Protein AF-A0A484MYT4-F1 (afdb_monomer)

Foldseek 3Di:
DVCQLVVLVVVLVCQVPDPVDDDLQVSLVSLVVSLVSSCVSVVVPCVVSVVSVVVSVVCCVPPPVVLVSLLRNCLQLLQLVDPPNDPDVVSVVSNLVVCCVVPVDPVVVVVVVVVSVCCSVCHDPSVDPVNVVCSVPDGPPD

Radius of gyration: 16.85 Å; Cα contacts (8 Å, |Δi|>4): 117; chains: 1; bounding box: 42×32×46 Å

Structure (mmCIF, N/CA/C/O backbone):
data_AF-A0A484MYT4-F1
#
_entry.id   AF-A0A484MYT4-F1
#
loop_
_atom_site.group_PDB
_atom_site.id
_atom_site.type_symbol
_atom_site.label_atom_id
_atom_site.label_alt_id
_atom_site.label_comp_id
_atom_site.label_asym_id
_atom_site.label_entity_id
_atom_site.label_seq_id
_atom_site.pdbx_PDB_ins_code
_atom_site.Cartn_x
_atom_site.Cartn_y
_atom_site.Cartn_z
_atom_site.occupancy
_atom_site.B_iso_or_equiv
_atom_site.auth_seq_id
_atom_site.auth_comp_id
_atom_site.auth_asym_id
_atom_site.auth_atom_id
_atom_site.pdbx_PDB_model_num
ATOM 1 N N . TYR A 1 1 ? 13.961 -2.540 -25.123 1.00 59.34 1 TYR A N 1
ATOM 2 C CA . TYR A 1 1 ? 13.877 -1.354 -24.245 1.00 59.34 1 TYR A CA 1
ATOM 3 C C . TYR A 1 1 ? 12.480 -0.733 -24.173 1.00 59.34 1 TYR A C 1
ATOM 5 O O . TYR A 1 1 ? 11.803 -1.009 -23.197 1.00 59.34 1 TYR A O 1
ATOM 13 N N . SER A 1 2 ? 11.985 0.033 -25.162 1.00 69.62 2 SER A N 1
ATOM 14 C CA . SER A 1 2 ? 10.726 0.810 -25.001 1.00 69.62 2 SER A CA 1
ATOM 15 C C . SER A 1 2 ? 9.462 -0.030 -24.722 1.00 69.62 2 SER A C 1
ATOM 17 O O . SER A 1 2 ? 8.695 0.282 -23.815 1.00 69.62 2 SER A O 1
ATOM 19 N N . VAL A 1 3 ? 9.250 -1.148 -25.428 1.00 77.12 3 VAL A N 1
ATOM 20 C CA . VAL A 1 3 ? 8.051 -1.995 -25.219 1.00 77.12 3 VAL A CA 1
ATOM 21 C C . VAL A 1 3 ? 8.066 -2.700 -23.853 1.00 77.12 3 VAL A C 1
ATOM 23 O O . VAL A 1 3 ? 7.026 -2.860 -23.217 1.00 77.12 3 VAL A O 1
ATOM 26 N N . GLN A 1 4 ? 9.255 -3.087 -23.384 1.00 79.50 4 GLN A N 1
ATOM 27 C CA . GLN A 1 4 ? 9.481 -3.786 -22.112 1.00 79.50 4 GLN A CA 1
ATOM 28 C C . GLN A 1 4 ? 9.174 -2.911 -20.887 1.00 79.50 4 GLN A C 1
ATOM 30 O O . GLN A 1 4 ? 8.779 -3.431 -19.846 1.00 79.50 4 GLN A O 1
ATOM 35 N N . THR A 1 5 ? 9.331 -1.592 -21.015 1.00 81.19 5 THR A N 1
ATOM 36 C CA . THR A 1 5 ? 9.124 -0.630 -19.925 1.00 81.19 5 THR A CA 1
ATOM 37 C C . THR A 1 5 ? 7.732 0.002 -19.959 1.00 81.19 5 THR A C 1
ATOM 39 O O . THR A 1 5 ? 7.134 0.256 -18.918 1.00 81.19 5 THR A O 1
ATOM 42 N N . THR A 1 6 ? 7.179 0.231 -21.153 1.00 87.50 6 THR A N 1
ATOM 43 C CA . THR A 1 6 ? 5.889 0.921 -21.326 1.00 87.50 6 THR A CA 1
ATOM 44 C C . THR A 1 6 ? 4.683 0.005 -21.149 1.00 87.50 6 THR A C 1
ATOM 46 O O . THR A 1 6 ? 3.671 0.434 -20.596 1.00 87.50 6 THR A O 1
ATOM 49 N N . LYS A 1 7 ? 4.764 -1.267 -21.563 1.00 90.25 7 LYS A N 1
ATOM 50 C CA . LYS A 1 7 ? 3.633 -2.207 -21.483 1.00 90.25 7 LYS A CA 1
ATOM 51 C C . LYS A 1 7 ? 3.090 -2.383 -20.053 1.00 90.25 7 LYS A C 1
ATOM 53 O O . LYS A 1 7 ? 1.867 -2.332 -19.908 1.00 90.25 7 LYS A O 1
ATOM 58 N N . PRO A 1 8 ? 3.917 -2.544 -18.999 1.00 91.88 8 PRO A N 1
ATOM 59 C CA . PRO A 1 8 ? 3.416 -2.614 -17.624 1.00 91.88 8 PRO A CA 1
ATOM 60 C C . PRO A 1 8 ? 2.697 -1.327 -17.193 1.00 91.88 8 PRO A C 1
ATOM 62 O O . PRO A 1 8 ? 1.626 -1.397 -16.597 1.00 91.88 8 PRO A O 1
ATOM 65 N N . LEU A 1 9 ? 3.207 -0.152 -17.580 1.00 89.69 9 LEU A N 1
ATOM 66 C CA . LEU A 1 9 ? 2.580 1.141 -17.274 1.00 89.69 9 LEU A CA 1
ATOM 67 C C . LEU A 1 9 ? 1.226 1.317 -17.975 1.00 89.69 9 LEU A C 1
ATOM 69 O O . LEU A 1 9 ? 0.273 1.784 -17.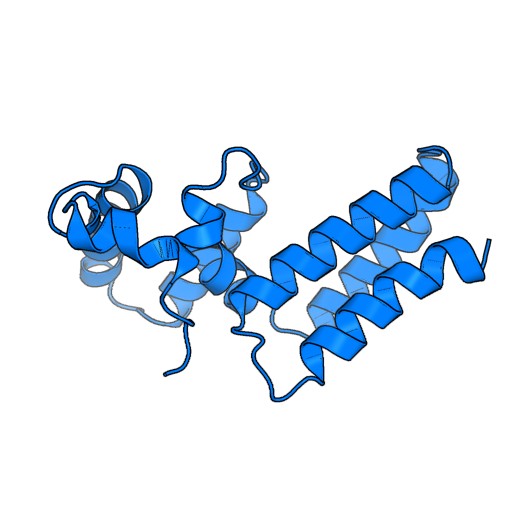356 1.00 89.69 9 LEU A O 1
ATOM 73 N N . PHE A 1 10 ? 1.095 0.872 -19.228 1.00 88.75 10 PHE A N 1
ATOM 74 C CA . PHE A 1 10 ? -0.195 0.870 -19.926 1.00 88.75 10 PHE A CA 1
ATOM 75 C C . PHE A 1 10 ? -1.247 0.003 -19.224 1.00 88.75 10 PHE A C 1
ATOM 77 O O . PHE A 1 10 ? -2.425 0.356 -19.235 1.00 88.75 10 PHE A O 1
ATOM 84 N N . LYS A 1 11 ? -0.850 -1.110 -18.587 1.00 87.75 11 LYS A N 1
ATOM 85 C CA . LYS A 1 11 ? -1.782 -1.911 -17.774 1.00 87.75 11 LYS A CA 1
ATOM 86 C C . LYS A 1 11 ? -2.279 -1.113 -16.566 1.00 87.75 11 LYS A C 1
ATOM 88 O O . LYS A 1 11 ? -3.465 -1.178 -16.267 1.00 87.75 11 LYS A O 1
ATOM 93 N N . VAL A 1 12 ? -1.403 -0.352 -15.903 1.00 87.19 12 VAL A N 1
ATOM 94 C CA . VAL A 1 12 ? -1.785 0.513 -14.770 1.00 87.19 12 VAL A CA 1
ATOM 95 C C . VAL A 1 12 ? -2.769 1.591 -15.219 1.00 87.19 12 VAL A C 1
ATOM 97 O O . VAL A 1 12 ? -3.794 1.769 -14.571 1.00 87.19 12 VAL A O 1
ATOM 100 N N . LEU A 1 13 ? -2.503 2.253 -16.349 1.00 85.69 13 LEU A N 1
ATOM 101 C CA . LEU A 1 13 ? -3.400 3.269 -16.911 1.00 85.69 13 LEU A CA 1
ATOM 102 C C . LEU A 1 13 ? -4.765 2.682 -17.269 1.00 85.69 13 LEU A C 1
ATOM 104 O O . LEU A 1 13 ? -5.785 3.188 -16.824 1.00 85.69 13 LEU A O 1
ATOM 108 N N . ARG A 1 14 ? -4.793 1.543 -17.971 1.00 84.94 14 ARG A N 1
ATOM 109 C CA . ARG A 1 14 ? -6.052 0.859 -18.295 1.00 84.94 14 ARG A CA 1
ATOM 110 C C . ARG A 1 14 ? -6.836 0.468 -17.042 1.00 84.94 14 ARG A C 1
ATOM 112 O O . ARG A 1 14 ? -8.059 0.510 -17.060 1.00 84.94 14 ARG A O 1
ATOM 119 N N . MET A 1 15 ? -6.148 0.071 -15.972 1.00 80.62 15 MET A N 1
ATOM 120 C CA . MET A 1 15 ? -6.797 -0.213 -14.694 1.00 80.62 15 MET A CA 1
ATOM 121 C C . MET A 1 15 ? -7.352 1.050 -14.043 1.00 80.62 15 MET A C 1
ATOM 123 O O . MET A 1 15 ? -8.435 0.967 -13.488 1.00 80.62 15 MET A O 1
ATOM 127 N N . ALA A 1 16 ? -6.648 2.183 -14.114 1.00 77.44 16 ALA A N 1
ATOM 128 C CA . ALA A 1 16 ? -7.126 3.466 -13.599 1.00 77.44 16 ALA A CA 1
ATOM 129 C C . ALA A 1 16 ? -8.356 3.986 -14.366 1.00 77.44 16 ALA A C 1
ATOM 131 O O . ALA A 1 16 ? -9.288 4.479 -13.738 1.00 77.44 16 ALA A O 1
ATOM 132 N N . ASP A 1 17 ? -8.367 3.825 -15.692 1.00 75.56 17 ASP A N 1
ATOM 133 C CA . ASP A 1 17 ? -9.436 4.304 -16.582 1.00 75.56 17 ASP A CA 1
ATOM 134 C C . ASP A 1 17 ? -10.658 3.368 -16.629 1.00 75.56 17 ASP A C 1
ATOM 136 O O . ASP A 1 17 ? -11.731 3.747 -17.092 1.00 75.56 17 ASP A O 1
ATOM 140 N N . SER A 1 18 ? -10.515 2.118 -16.184 1.00 68.88 18 SER A N 1
ATOM 141 C CA . SER A 1 18 ? -11.598 1.134 -16.211 1.00 68.88 18 SER A CA 1
ATOM 142 C C . SER A 1 18 ? -12.663 1.458 -15.160 1.00 68.88 18 SER A C 1
ATOM 144 O O . SER A 1 18 ? -12.463 1.203 -13.976 1.00 68.88 18 SER A O 1
ATOM 146 N N . GLU A 1 19 ? -13.849 1.900 -15.588 1.00 59.25 19 GLU A N 1
ATOM 147 C CA . GLU A 1 19 ? -15.021 2.146 -14.721 1.00 59.25 19 GLU A CA 1
ATOM 148 C C . GLU A 1 19 ? -15.503 0.889 -13.961 1.00 59.25 19 GLU A C 1
ATOM 150 O O . GLU A 1 19 ? -16.219 0.973 -12.965 1.00 59.25 19 GLU A O 1
ATOM 155 N N . MET A 1 20 ? -15.070 -0.302 -14.394 1.00 55.75 20 MET A N 1
ATOM 156 C CA . MET A 1 20 ? -15.485 -1.613 -13.877 1.00 55.75 20 MET A CA 1
ATOM 157 C C . MET A 1 20 ? -14.794 -2.040 -12.566 1.00 55.75 20 MET A C 1
ATOM 159 O O . MET A 1 20 ? -14.943 -3.195 -12.172 1.00 55.75 20 MET A O 1
ATOM 163 N N . VAL A 1 21 ? -14.105 -1.109 -11.884 1.00 63.50 21 VAL A N 1
ATOM 164 C CA . VAL A 1 21 ? -13.529 -1.138 -10.515 1.00 63.50 21 VAL A CA 1
ATOM 165 C C . VAL A 1 21 ? -12.002 -0.978 -10.505 1.00 63.50 21 VAL A C 1
ATOM 167 O O . VAL A 1 21 ? -11.265 -1.948 -10.698 1.00 63.50 21 VAL A O 1
ATOM 170 N N . PRO A 1 22 ? -11.530 0.190 -10.041 1.00 61.19 22 PRO A N 1
ATOM 171 C CA . PRO A 1 22 ? -10.292 0.287 -9.300 1.00 61.19 22 PRO A CA 1
ATOM 172 C C . PRO A 1 22 ? -10.557 1.112 -8.035 1.00 61.19 22 PRO A C 1
ATOM 174 O O . PRO A 1 22 ? -10.488 2.339 -8.023 1.00 61.19 22 PRO A O 1
ATOM 177 N N . GLY A 1 23 ? -10.855 0.439 -6.921 1.00 70.31 23 GLY A N 1
ATOM 178 C CA . GLY A 1 23 ? -10.730 1.106 -5.624 1.00 70.31 23 GLY A CA 1
ATOM 179 C C . GLY A 1 23 ? -9.290 1.607 -5.460 1.00 70.31 23 GLY A C 1
ATOM 180 O O . GLY A 1 23 ? -8.363 0.915 -5.884 1.00 70.31 23 GLY A O 1
ATOM 181 N N . MET A 1 24 ? -9.089 2.772 -4.836 1.00 76.94 24 MET A N 1
ATOM 182 C CA . MET A 1 24 ? -7.778 3.437 -4.691 1.00 76.94 24 MET A CA 1
ATOM 183 C C . MET A 1 24 ? -6.628 2.498 -4.261 1.00 76.94 24 MET A C 1
ATOM 185 O O . MET A 1 24 ? -5.488 2.689 -4.676 1.00 76.94 24 MET A O 1
ATOM 189 N N . GLY A 1 25 ? -6.915 1.440 -3.492 1.00 77.88 25 GLY A N 1
ATOM 190 C CA . GLY A 1 25 ? -5.915 0.457 -3.065 1.00 77.88 25 GLY A CA 1
ATOM 191 C C . GLY A 1 25 ? -5.413 -0.504 -4.148 1.00 77.88 25 GLY A C 1
ATOM 192 O O . GLY A 1 25 ? -4.290 -0.990 -4.058 1.00 77.88 25 GLY A O 1
ATOM 193 N N . PHE A 1 26 ? -6.195 -0.776 -5.195 1.00 85.06 26 PHE A N 1
ATOM 194 C CA . PHE A 1 26 ? -5.743 -1.604 -6.321 1.00 85.06 26 PHE A CA 1
ATOM 195 C C . PHE A 1 26 ? -4.719 -0.875 -7.188 1.00 85.06 26 PHE A C 1
ATOM 197 O O . PHE A 1 26 ? -3.790 -1.507 -7.686 1.00 85.06 26 PHE A O 1
ATOM 204 N N . LEU A 1 27 ? -4.852 0.446 -7.333 1.00 85.88 27 LEU A N 1
ATOM 205 C CA . LEU A 1 27 ? -3.960 1.232 -8.179 1.00 85.88 27 LEU A CA 1
ATOM 206 C C . LEU A 1 27 ? -2.513 1.198 -7.670 1.00 85.88 27 LEU A C 1
ATOM 208 O O . LEU A 1 27 ? -1.591 1.030 -8.466 1.00 85.88 27 LEU A O 1
ATOM 212 N N . TYR A 1 28 ? -2.315 1.271 -6.348 1.00 87.00 28 TYR A N 1
ATOM 213 C CA . TYR A 1 28 ? -0.991 1.106 -5.745 1.00 87.00 28 TYR A CA 1
ATOM 214 C C . TYR A 1 28 ? -0.405 -0.281 -6.039 1.00 87.00 28 TYR A C 1
ATOM 216 O O . TYR A 1 28 ? 0.711 -0.372 -6.539 1.00 87.00 28 TYR A O 1
ATOM 224 N N . ALA A 1 29 ? -1.177 -1.354 -5.818 1.00 87.06 29 ALA A N 1
ATOM 225 C CA . ALA A 1 29 ? -0.728 -2.720 -6.097 1.00 87.06 29 ALA A CA 1
ATOM 226 C C . ALA A 1 29 ? -0.359 -2.926 -7.577 1.00 87.06 29 ALA A C 1
ATOM 228 O O . ALA A 1 29 ? 0.607 -3.615 -7.896 1.00 87.06 29 ALA A O 1
ATOM 229 N N . CYS A 1 30 ? -1.122 -2.330 -8.496 1.00 88.50 30 CYS A N 1
ATOM 230 C CA . CYS A 1 30 ? -0.823 -2.361 -9.925 1.00 88.50 30 CYS A CA 1
ATOM 231 C C . CYS A 1 30 ? 0.471 -1.610 -10.255 1.00 88.50 30 CYS A C 1
ATOM 233 O O . CYS A 1 30 ? 1.267 -2.111 -11.046 1.00 88.50 30 CYS A O 1
ATOM 235 N N . MET A 1 31 ? 0.688 -0.437 -9.655 1.00 89.44 31 MET A N 1
ATOM 236 C CA . MET A 1 31 ? 1.910 0.341 -9.854 1.00 89.44 31 MET A CA 1
ATOM 237 C C . MET A 1 31 ? 3.145 -0.392 -9.315 1.00 89.44 31 MET A C 1
ATOM 239 O O . MET A 1 31 ? 4.169 -0.436 -9.993 1.00 89.44 31 MET A O 1
ATOM 243 N N . ASP A 1 32 ? 3.044 -0.999 -8.133 1.00 87.94 32 ASP A N 1
ATOM 244 C CA . ASP A 1 32 ? 4.128 -1.775 -7.523 1.00 87.94 32 ASP A CA 1
ATOM 245 C C . ASP A 1 32 ? 4.520 -2.972 -8.407 1.00 87.94 32 ASP A C 1
ATOM 247 O O . ASP A 1 32 ? 5.668 -3.094 -8.832 1.00 87.94 32 ASP A O 1
ATOM 251 N N . ARG A 1 33 ? 3.529 -3.755 -8.853 1.00 89.69 33 ARG A N 1
ATOM 252 C CA . ARG A 1 33 ? 3.738 -4.859 -9.807 1.00 89.69 33 ARG A CA 1
ATOM 253 C C . ARG A 1 33 ? 4.309 -4.399 -11.145 1.00 89.69 33 ARG A C 1
ATOM 255 O O . ARG A 1 33 ? 5.094 -5.117 -11.754 1.00 89.69 33 ARG A O 1
ATOM 262 N N . ALA A 1 34 ? 3.919 -3.219 -11.630 1.00 91.38 34 ALA A N 1
ATOM 263 C CA . ALA A 1 34 ? 4.472 -2.681 -12.867 1.00 91.38 34 ALA A CA 1
ATOM 264 C C . ALA A 1 34 ? 5.963 -2.359 -12.715 1.00 91.38 34 ALA A C 1
ATOM 266 O O . ALA A 1 34 ? 6.739 -2.661 -13.616 1.00 91.38 34 ALA A O 1
ATOM 267 N N . LYS A 1 35 ? 6.380 -1.798 -11.575 1.00 90.31 35 LYS A N 1
ATOM 268 C CA . LYS A 1 35 ? 7.797 -1.553 -11.272 1.00 90.31 35 LYS A CA 1
ATOM 269 C C . LYS A 1 35 ? 8.594 -2.858 -11.194 1.00 90.31 35 LYS A C 1
ATOM 271 O O . LYS A 1 35 ? 9.680 -2.930 -11.767 1.00 90.31 35 LYS A O 1
ATOM 276 N N . GLU A 1 36 ? 8.038 -3.891 -10.562 1.00 89.56 36 GLU A N 1
ATOM 277 C CA . GLU A 1 36 ? 8.632 -5.235 -10.531 1.00 89.56 36 GLU A CA 1
ATOM 278 C C . GLU A 1 36 ? 8.772 -5.833 -11.941 1.00 89.56 36 GLU A C 1
ATOM 280 O O . GLU A 1 36 ? 9.878 -6.204 -12.329 1.00 89.56 36 GLU A O 1
ATOM 285 N N . GLU A 1 37 ? 7.704 -5.836 -12.751 1.00 92.12 37 GLU A N 1
ATOM 286 C CA . GLU A 1 37 ? 7.717 -6.362 -14.130 1.00 92.12 37 GLU A CA 1
ATOM 287 C C . GLU A 1 37 ? 8.745 -5.617 -15.002 1.00 92.12 37 GLU A C 1
ATOM 289 O O . GLU A 1 37 ? 9.454 -6.229 -15.799 1.00 92.12 37 GLU A O 1
ATOM 294 N N . ILE A 1 38 ? 8.882 -4.296 -14.835 1.00 90.81 38 ILE A N 1
ATOM 295 C CA . ILE A 1 38 ? 9.902 -3.502 -15.536 1.00 90.81 38 ILE A CA 1
ATOM 296 C C . ILE A 1 38 ? 11.313 -3.906 -15.095 1.00 90.81 38 ILE A C 1
ATOM 298 O O . ILE A 1 38 ? 12.181 -4.078 -15.949 1.00 90.81 38 ILE A O 1
ATOM 302 N N . SER A 1 39 ? 11.546 -4.064 -13.790 1.00 89.56 39 SER A N 1
ATOM 303 C CA . SER A 1 39 ? 12.837 -4.512 -13.255 1.00 89.56 39 SER A CA 1
ATOM 304 C C . SER A 1 39 ? 13.231 -5.875 -13.831 1.00 89.56 39 SER A C 1
ATOM 306 O O . SER A 1 39 ? 14.350 -6.054 -14.313 1.00 89.56 39 SER A O 1
ATOM 308 N N . GLU A 1 40 ? 12.292 -6.821 -13.870 1.00 90.12 40 GLU A N 1
ATOM 309 C CA . GLU A 1 40 ? 12.513 -8.151 -14.441 1.00 90.12 40 GLU A CA 1
ATOM 310 C C . GLU A 1 40 ? 12.772 -8.106 -15.949 1.00 90.12 40 GLU A C 1
ATOM 312 O O . GLU A 1 40 ? 13.723 -8.725 -16.426 1.00 90.12 40 GLU A O 1
ATOM 317 N N . ASN A 1 41 ? 12.001 -7.314 -16.698 1.00 90.00 41 ASN A N 1
ATOM 318 C CA . ASN A 1 41 ? 12.181 -7.155 -18.142 1.00 90.00 41 ASN A CA 1
ATOM 319 C C . ASN A 1 41 ? 13.536 -6.537 -18.524 1.00 90.00 41 ASN A C 1
ATOM 321 O O . ASN A 1 41 ? 14.004 -6.735 -19.646 1.00 90.00 41 ASN A O 1
ATOM 325 N N . LEU A 1 42 ? 14.153 -5.778 -17.615 1.00 87.12 42 LEU A N 1
ATOM 326 C CA . LEU A 1 42 ? 15.489 -5.198 -17.772 1.00 87.12 42 LEU A CA 1
ATOM 327 C C . LEU A 1 42 ? 16.597 -6.110 -17.220 1.00 87.12 42 LEU A C 1
ATOM 329 O O . LEU A 1 42 ? 17.728 -5.668 -17.046 1.00 87.12 42 LEU A O 1
ATOM 333 N N . GLY A 1 43 ? 16.287 -7.375 -16.923 1.00 84.00 43 GLY A N 1
ATOM 334 C CA . GLY A 1 43 ? 17.258 -8.340 -16.407 1.00 84.00 43 GLY A CA 1
ATOM 335 C C . GLY A 1 43 ? 17.729 -8.032 -14.986 1.00 84.00 43 GLY A C 1
ATOM 336 O O . GLY A 1 43 ? 18.801 -8.485 -14.594 1.00 84.00 43 GLY A O 1
ATOM 337 N N . ARG A 1 44 ? 16.951 -7.252 -14.220 1.00 80.94 44 ARG A N 1
ATOM 338 C CA . ARG A 1 44 ? 17.313 -6.739 -12.888 1.00 80.94 44 ARG A CA 1
ATOM 339 C C . ARG A 1 44 ? 18.617 -5.932 -12.889 1.00 80.94 44 ARG A C 1
ATOM 341 O O . ARG A 1 44 ? 19.284 -5.835 -11.860 1.00 80.94 44 ARG A O 1
ATOM 348 N N . ASP A 1 45 ? 18.963 -5.328 -14.028 1.00 81.62 45 ASP A N 1
ATOM 349 C CA . ASP A 1 45 ? 20.063 -4.372 -14.107 1.00 81.62 45 ASP A CA 1
ATOM 350 C C . ASP A 1 45 ? 19.724 -3.119 -13.287 1.00 81.62 45 ASP A C 1
ATOM 352 O O . ASP A 1 45 ? 18.8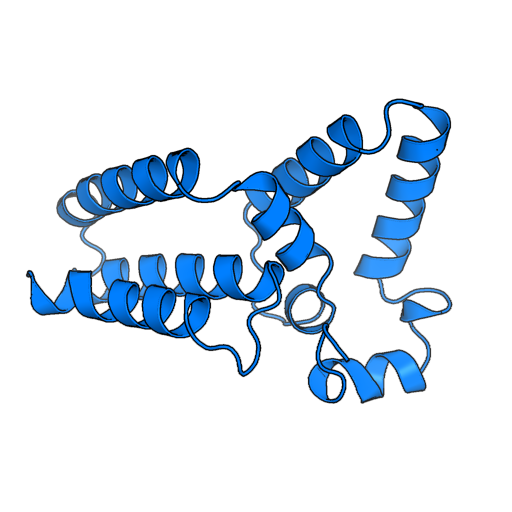86 -2.295 -13.671 1.00 81.62 45 ASP A O 1
ATOM 356 N N . PHE A 1 46 ? 20.395 -2.979 -12.143 1.00 75.25 46 PHE A N 1
ATOM 357 C CA . PHE A 1 46 ? 20.191 -1.868 -11.221 1.00 75.25 46 PHE A CA 1
ATOM 358 C C . PHE A 1 46 ? 20.479 -0.510 -11.868 1.00 75.25 46 PHE A C 1
ATOM 360 O O . PHE A 1 46 ? 19.836 0.466 -11.488 1.00 75.25 46 PHE A O 1
ATOM 367 N N . GLY A 1 47 ? 21.390 -0.427 -12.845 1.00 81.19 47 GLY A N 1
ATOM 368 C CA . GLY A 1 47 ? 21.716 0.829 -13.522 1.00 81.19 47 GLY A CA 1
ATOM 369 C C . GLY A 1 47 ? 20.547 1.348 -14.357 1.00 81.19 47 GLY A C 1
ATOM 370 O O . GLY A 1 47 ? 20.001 2.419 -14.082 1.00 81.19 47 GLY A O 1
ATOM 371 N N . SER A 1 48 ? 20.118 0.557 -15.343 1.00 76.75 48 SER A N 1
ATOM 372 C CA . SER A 1 48 ? 19.039 0.933 -16.265 1.00 76.75 48 SER A CA 1
ATOM 373 C C . SER A 1 48 ? 17.684 1.065 -15.567 1.00 76.75 48 SER A C 1
ATOM 375 O O . SER A 1 48 ? 16.905 1.970 -15.876 1.00 76.75 48 SER A O 1
ATOM 377 N N . TYR A 1 49 ? 17.388 0.186 -14.603 1.00 86.69 49 TYR A N 1
ATOM 378 C CA . TYR A 1 49 ? 16.120 0.228 -13.878 1.00 86.69 49 TYR A CA 1
ATOM 379 C C . TYR A 1 49 ? 16.009 1.445 -12.953 1.00 86.69 49 TYR A C 1
ATOM 381 O O . TYR A 1 49 ? 14.930 2.026 -12.858 1.00 86.69 49 TYR A O 1
ATOM 389 N N . ASN A 1 50 ? 17.092 1.869 -12.291 1.00 88.50 50 ASN A N 1
ATOM 390 C CA . ASN A 1 50 ? 17.028 2.950 -11.303 1.00 88.50 50 ASN A CA 1
ATOM 391 C C . ASN A 1 50 ? 16.581 4.284 -11.916 1.00 88.50 50 ASN A C 1
ATOM 393 O O . ASN A 1 50 ? 15.753 4.980 -11.330 1.00 88.50 50 ASN A O 1
ATOM 397 N N . GLU A 1 51 ? 17.061 4.624 -13.113 1.00 88.12 51 GLU A N 1
ATOM 398 C CA . GLU A 1 51 ? 16.636 5.854 -13.791 1.00 88.12 51 GLU A CA 1
ATOM 399 C C . GLU A 1 51 ? 15.154 5.806 -14.188 1.00 88.12 51 GLU A C 1
ATOM 401 O O . GLU A 1 51 ? 14.408 6.757 -13.949 1.00 88.12 51 GLU A O 1
ATOM 406 N N . ILE A 1 52 ? 14.680 4.665 -14.693 1.00 88.62 52 ILE A N 1
ATOM 407 C CA . ILE A 1 52 ? 13.261 4.470 -15.020 1.00 88.62 52 ILE A CA 1
ATOM 408 C C . ILE A 1 52 ? 12.399 4.526 -13.757 1.00 88.62 52 ILE A C 1
ATOM 410 O O . ILE A 1 52 ? 11.379 5.215 -13.733 1.00 88.62 52 ILE A O 1
ATOM 414 N N . ARG A 1 53 ? 12.827 3.855 -12.685 1.00 88.75 53 ARG A N 1
ATOM 415 C CA . ARG A 1 53 ? 12.156 3.878 -11.386 1.00 88.75 53 ARG A CA 1
ATOM 416 C C . ARG A 1 53 ? 12.027 5.306 -10.859 1.00 88.75 53 ARG A C 1
ATOM 418 O O . ARG A 1 53 ? 10.929 5.682 -10.466 1.00 88.75 53 ARG A O 1
ATOM 425 N N . LYS A 1 54 ? 13.091 6.117 -10.901 1.00 90.19 54 LYS A N 1
ATOM 426 C CA . LYS A 1 54 ? 13.050 7.528 -10.470 1.00 90.19 54 LYS A CA 1
ATOM 427 C C . LYS A 1 54 ? 12.035 8.346 -11.267 1.00 90.19 54 LYS A C 1
ATOM 429 O O . LYS A 1 54 ? 11.316 9.159 -10.688 1.00 90.19 54 LYS A O 1
ATOM 434 N N . ILE A 1 55 ? 11.959 8.138 -12.583 1.00 89.94 55 ILE A N 1
ATOM 435 C CA . ILE A 1 55 ? 10.976 8.819 -13.439 1.00 89.94 55 ILE A CA 1
ATOM 436 C C . ILE A 1 55 ? 9.552 8.414 -13.039 1.00 89.94 55 ILE A C 1
ATOM 438 O O . ILE A 1 55 ? 8.693 9.286 -12.892 1.00 89.94 55 ILE A O 1
ATOM 442 N N . ILE A 1 56 ? 9.308 7.115 -12.834 1.00 88.38 56 ILE A N 1
ATOM 443 C CA . ILE A 1 56 ? 8.004 6.595 -12.405 1.00 88.38 56 ILE A CA 1
ATOM 444 C C . ILE A 1 56 ? 7.636 7.148 -11.026 1.00 88.38 56 ILE A C 1
ATOM 446 O O . ILE A 1 56 ? 6.538 7.673 -10.873 1.00 88.38 56 ILE A O 1
ATOM 450 N N . ASP A 1 57 ? 8.542 7.080 -10.048 1.00 86.62 57 ASP A N 1
ATOM 451 C CA . ASP A 1 57 ? 8.324 7.564 -8.680 1.00 86.62 57 ASP A CA 1
ATOM 452 C C . ASP A 1 57 ? 7.973 9.058 -8.676 1.00 86.62 57 ASP A C 1
ATOM 454 O O . ASP A 1 57 ? 6.956 9.450 -8.105 1.00 86.62 57 ASP A O 1
ATOM 458 N N . LYS A 1 58 ? 8.731 9.883 -9.411 1.00 88.25 58 LYS A N 1
ATOM 459 C CA . LYS A 1 58 ? 8.467 11.324 -9.532 1.00 88.25 58 LYS A CA 1
ATOM 460 C C . LYS A 1 58 ? 7.101 11.621 -10.153 1.00 88.25 58 LYS A C 1
ATOM 462 O O . LYS A 1 58 ? 6.399 12.523 -9.704 1.00 88.25 58 LYS A O 1
ATOM 467 N N . ARG A 1 59 ? 6.716 10.900 -11.212 1.00 86.31 59 ARG A N 1
ATOM 468 C CA . ARG A 1 59 ? 5.411 11.089 -11.873 1.00 86.31 59 ARG A CA 1
ATOM 469 C C . ARG A 1 59 ? 4.263 10.618 -10.991 1.00 86.31 59 ARG A C 1
ATOM 471 O O . ARG A 1 59 ? 3.266 11.324 -10.876 1.00 86.31 59 ARG A O 1
ATOM 478 N N . TRP A 1 60 ? 4.438 9.470 -10.343 1.00 82.62 60 TRP A N 1
ATOM 479 C CA . TRP A 1 60 ? 3.486 8.912 -9.395 1.00 82.62 60 TRP A CA 1
ATOM 480 C C . TRP A 1 60 ? 3.212 9.888 -8.250 1.00 82.62 60 TRP A C 1
ATOM 482 O O . TRP A 1 60 ? 2.054 10.184 -7.996 1.00 82.62 60 TRP A O 1
ATOM 492 N N . GLU A 1 61 ? 4.246 10.464 -7.631 1.00 78.94 61 GLU A N 1
ATOM 493 C CA . GLU A 1 61 ? 4.091 11.428 -6.532 1.00 78.94 61 GLU A CA 1
ATOM 494 C C . GLU A 1 61 ? 3.394 12.733 -6.938 1.00 78.94 61 GLU A C 1
ATOM 496 O O . GLU A 1 61 ? 2.637 13.289 -6.143 1.00 78.94 61 GLU A O 1
ATOM 501 N N . LEU A 1 62 ? 3.637 13.220 -8.159 1.00 79.19 62 LEU A N 1
ATOM 502 C CA . LEU A 1 62 ? 3.077 14.486 -8.640 1.00 79.19 62 LEU A CA 1
ATOM 503 C C . LEU A 1 62 ? 1.638 14.364 -9.153 1.00 79.19 62 LEU A C 1
ATOM 505 O O . LEU A 1 62 ? 0.876 15.319 -9.032 1.00 79.19 62 LEU A O 1
ATOM 509 N N . GLN A 1 63 ? 1.278 13.238 -9.774 1.00 71.25 63 GLN A N 1
ATOM 510 C CA . GLN A 1 63 ? -0.001 13.097 -10.485 1.00 71.25 63 GLN A CA 1
ATOM 511 C C . GLN A 1 63 ? -1.052 12.310 -9.699 1.00 71.25 63 GLN A C 1
ATOM 513 O O . GLN A 1 63 ? -2.243 12.481 -9.945 1.00 71.25 63 GLN A O 1
ATOM 518 N N . LEU A 1 64 ? -0.644 11.455 -8.757 1.00 66.75 64 LEU A N 1
ATOM 519 C CA . LEU A 1 64 ? -1.546 10.612 -7.978 1.00 66.75 64 LEU A CA 1
ATOM 520 C C . LEU A 1 64 ? -1.148 10.704 -6.503 1.00 66.75 64 LEU A C 1
ATOM 522 O O . LEU A 1 64 ? -0.015 10.424 -6.134 1.00 66.75 64 LEU A O 1
ATOM 526 N N . HIS A 1 65 ? -2.066 11.110 -5.623 1.00 64.50 65 HIS A N 1
ATOM 527 C CA . HIS A 1 65 ? -1.766 11.253 -4.193 1.00 64.50 65 HIS A CA 1
ATOM 528 C C . HIS A 1 65 ? -1.291 9.926 -3.573 1.00 64.50 65 HIS A C 1
ATOM 530 O O . HIS A 1 65 ? -2.106 9.089 -3.180 1.00 64.50 65 HIS A O 1
ATOM 536 N N . ARG A 1 66 ? 0.031 9.736 -3.470 1.00 71.94 66 ARG A N 1
ATOM 537 C CA . ARG A 1 66 ? 0.675 8.478 -3.060 1.00 71.94 66 ARG A CA 1
ATOM 538 C C . ARG A 1 66 ? 0.145 7.958 -1.731 1.00 71.94 66 ARG A C 1
ATOM 540 O O . ARG A 1 66 ? -0.219 6.793 -1.652 1.00 71.94 66 ARG A O 1
ATOM 547 N N . ASP A 1 67 ? 0.042 8.818 -0.721 1.00 85.31 67 ASP A N 1
ATOM 548 C CA . ASP A 1 67 ? -0.364 8.394 0.622 1.00 85.31 67 ASP A CA 1
ATOM 549 C C . ASP A 1 67 ? -1.795 7.834 0.652 1.00 85.31 67 ASP A C 1
ATOM 551 O O . ASP A 1 67 ? -2.027 6.836 1.325 1.00 85.31 67 ASP A O 1
ATOM 555 N N . LEU A 1 68 ? -2.737 8.406 -0.111 1.00 85.94 68 LEU A N 1
ATOM 556 C CA . LEU A 1 68 ? -4.135 7.950 -0.112 1.00 85.94 68 LEU A CA 1
ATOM 557 C C . LEU A 1 68 ? -4.285 6.591 -0.799 1.00 85.94 68 LEU A C 1
ATOM 559 O O . LEU A 1 68 ? -4.959 5.705 -0.279 1.00 85.94 68 LEU A O 1
ATOM 563 N N . HIS A 1 69 ? -3.608 6.401 -1.932 1.00 86.19 69 HIS A N 1
ATOM 564 C CA . HIS A 1 69 ? -3.573 5.111 -2.624 1.00 86.19 69 HIS A CA 1
ATOM 565 C C . HIS A 1 69 ? -2.862 4.043 -1.785 1.00 86.19 69 HIS A C 1
ATOM 567 O O . HIS A 1 69 ? -3.325 2.907 -1.705 1.00 86.19 69 HIS A O 1
ATOM 573 N N . VAL A 1 70 ? -1.774 4.418 -1.108 1.00 89.19 70 VAL A N 1
ATOM 574 C CA . VAL A 1 70 ? -1.047 3.558 -0.167 1.00 89.19 70 VAL A CA 1
ATOM 575 C C . VAL A 1 70 ? -1.925 3.168 1.026 1.00 89.19 70 VAL A C 1
ATOM 577 O O . VAL A 1 70 ? -2.007 1.992 1.375 1.00 89.19 70 VAL A O 1
ATOM 580 N N . ALA A 1 71 ? -2.614 4.131 1.638 1.00 91.19 71 ALA A N 1
ATOM 581 C CA . ALA A 1 71 ? -3.525 3.891 2.749 1.00 91.19 71 ALA A CA 1
ATOM 582 C C . ALA A 1 71 ? -4.668 2.960 2.328 1.00 91.19 71 ALA A C 1
ATOM 584 O O . ALA A 1 71 ? -4.969 1.991 3.020 1.00 91.19 71 ALA A O 1
ATOM 585 N N . ALA A 1 72 ? -5.259 3.205 1.157 1.00 90.12 72 ALA A N 1
ATOM 586 C CA . ALA A 1 72 ? -6.305 2.358 0.601 1.00 90.12 72 ALA A CA 1
ATOM 587 C C . ALA A 1 72 ? -5.803 0.945 0.263 1.00 90.12 72 ALA A C 1
ATOM 589 O O . ALA A 1 72 ? -6.567 -0.011 0.368 1.00 90.12 72 ALA A O 1
ATOM 590 N N . TYR A 1 73 ? -4.536 0.792 -0.135 1.00 90.88 73 TYR A N 1
ATOM 591 C CA . TYR A 1 73 ? -3.913 -0.516 -0.342 1.00 90.88 73 TYR A CA 1
ATOM 592 C C . TYR A 1 73 ? -3.762 -1.269 0.976 1.00 90.88 73 TYR A C 1
ATOM 594 O O . TYR A 1 73 ? -4.217 -2.407 1.069 1.00 90.88 73 TYR A O 1
ATOM 602 N N . TYR A 1 74 ? -3.217 -0.611 2.003 1.00 92.62 74 TYR A N 1
ATOM 603 C CA . TYR A 1 74 ? -3.081 -1.194 3.337 1.00 92.62 74 TYR A CA 1
ATOM 604 C C . TYR A 1 74 ? -4.434 -1.618 3.913 1.00 92.62 74 TYR A C 1
ATOM 606 O O . TYR A 1 74 ? -4.564 -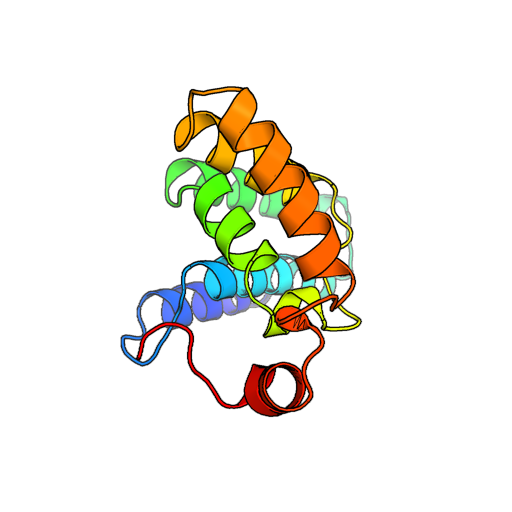2.707 4.455 1.00 92.62 74 TYR A O 1
ATOM 614 N N . LEU A 1 75 ? -5.459 -0.773 3.778 1.00 91.50 75 LEU A N 1
ATOM 615 C CA . LEU A 1 75 ? -6.797 -1.014 4.324 1.00 91.50 75 LEU A CA 1
ATOM 616 C C . LEU A 1 75 ? -7.635 -2.002 3.501 1.00 91.50 75 LEU A C 1
ATOM 618 O O . LEU A 1 75 ? -8.755 -2.321 3.893 1.00 91.50 75 LEU A O 1
ATOM 622 N N . ASN A 1 76 ? -7.133 -2.500 2.370 1.00 90.44 76 ASN A N 1
ATOM 623 C CA . ASN A 1 76 ? -7.844 -3.483 1.565 1.00 90.44 76 ASN A CA 1
ATOM 624 C C . ASN A 1 76 ? -7.575 -4.901 2.105 1.00 90.44 76 ASN A C 1
ATOM 626 O O . ASN A 1 76 ? -6.453 -5.396 1.958 1.00 90.44 76 ASN A O 1
ATOM 630 N N . PRO A 1 77 ? -8.586 -5.611 2.649 1.00 90.12 77 PRO A N 1
ATOM 631 C CA . PRO A 1 77 ? -8.395 -6.941 3.232 1.00 90.12 77 PRO A CA 1
ATOM 632 C C . PRO A 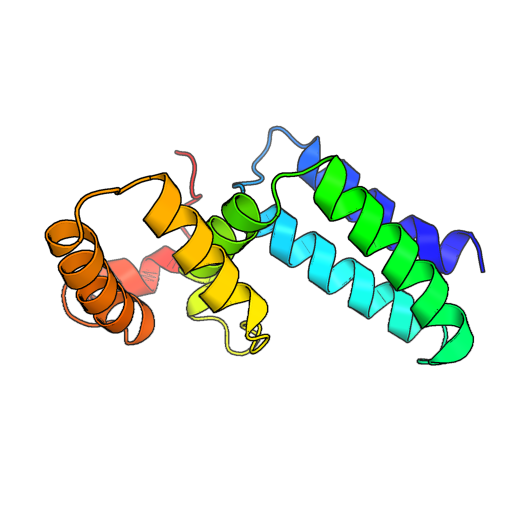1 77 ? -7.821 -7.960 2.241 1.00 90.12 77 PRO A C 1
ATOM 634 O O . PRO A 1 77 ? -7.113 -8.878 2.645 1.00 90.12 77 PRO A O 1
ATOM 637 N N . ARG A 1 78 ? -8.097 -7.794 0.936 1.00 89.62 78 ARG A N 1
ATOM 638 C CA . ARG A 1 78 ? -7.568 -8.684 -0.109 1.00 89.62 78 ARG A CA 1
ATOM 639 C C . ARG A 1 78 ? -6.057 -8.613 -0.215 1.00 89.62 78 ARG A C 1
ATOM 641 O O . ARG A 1 78 ? -5.463 -9.623 -0.547 1.00 89.62 78 ARG A O 1
ATOM 648 N N . PHE A 1 79 ? -5.471 -7.439 0.011 1.00 90.25 79 PHE A N 1
ATOM 649 C CA . PHE A 1 79 ? -4.025 -7.255 -0.036 1.00 90.25 79 PHE A CA 1
ATOM 650 C C . PHE A 1 79 ? -3.403 -7.475 1.334 1.00 90.25 79 PHE A C 1
ATOM 652 O O . PHE A 1 79 ? -2.438 -8.219 1.432 1.00 90.25 79 PHE A O 1
ATOM 659 N N . GLN A 1 80 ? -4.003 -6.923 2.392 1.00 92.25 80 GLN A N 1
ATOM 660 C CA . GLN A 1 80 ? -3.483 -7.036 3.755 1.00 92.25 80 GLN A CA 1
ATOM 661 C C . GLN A 1 80 ? -3.330 -8.486 4.227 1.00 92.25 80 GLN A C 1
ATOM 663 O O . GLN A 1 80 ? -2.450 -8.790 5.029 1.00 92.25 80 GLN A O 1
ATOM 668 N N . TYR A 1 81 ? -4.206 -9.377 3.759 1.00 91.94 81 TYR A N 1
ATOM 669 C CA . TYR A 1 81 ? -4.192 -10.793 4.125 1.00 91.94 81 TYR A CA 1
ATOM 670 C C . TYR A 1 81 ? -3.570 -11.695 3.057 1.00 91.94 81 TYR A C 1
ATOM 672 O O . TYR A 1 81 ? -3.552 -12.913 3.240 1.00 91.94 81 TYR A O 1
ATOM 680 N N . ASP A 1 82 ? -3.079 -11.121 1.958 1.00 90.69 82 ASP A N 1
ATOM 681 C CA . ASP A 1 82 ? -2.329 -11.854 0.945 1.00 90.69 82 ASP A CA 1
ATOM 682 C C . ASP A 1 82 ? -0.911 -12.137 1.476 1.00 90.69 82 ASP A C 1
ATOM 684 O O . ASP A 1 82 ? -0.260 -11.225 1.993 1.00 90.69 82 ASP A O 1
ATOM 688 N N . PRO A 1 83 ? -0.378 -13.363 1.332 1.00 89.31 83 PRO A N 1
ATOM 689 C CA . PRO A 1 83 ? 1.018 -13.659 1.662 1.00 89.31 83 PRO A CA 1
ATOM 690 C C . PRO A 1 83 ? 2.040 -12.775 0.928 1.00 89.31 83 PRO A C 1
ATOM 692 O O . PRO A 1 83 ? 3.174 -12.647 1.379 1.00 89.31 83 PRO A O 1
ATOM 695 N N . LYS A 1 84 ? 1.649 -12.175 -0.202 1.00 88.00 84 LYS A N 1
ATOM 696 C CA . LYS A 1 84 ? 2.448 -11.247 -1.012 1.00 88.00 84 LYS A CA 1
ATOM 697 C C . LYS A 1 84 ? 2.219 -9.777 -0.644 1.00 88.00 84 LYS A C 1
ATOM 699 O O . LYS A 1 84 ? 2.550 -8.902 -1.443 1.00 88.00 84 LYS A O 1
ATOM 704 N N . MET A 1 85 ? 1.614 -9.484 0.511 1.00 86.81 85 MET A N 1
ATOM 705 C CA . MET A 1 85 ? 1.480 -8.113 1.005 1.00 86.81 85 MET A CA 1
ATOM 706 C C . MET A 1 85 ? 2.849 -7.428 1.041 1.00 86.81 85 MET A C 1
ATOM 708 O O . MET A 1 85 ? 3.833 -8.001 1.514 1.00 86.81 85 MET A O 1
ATOM 712 N N . SER A 1 86 ? 2.908 -6.187 0.557 1.00 85.00 86 SER A N 1
ATOM 713 C CA . SER A 1 86 ? 4.155 -5.430 0.527 1.00 85.00 86 SER A CA 1
ATOM 714 C C . SER A 1 86 ? 4.697 -5.225 1.943 1.00 85.00 86 SER A C 1
ATOM 716 O O . SER A 1 86 ? 4.004 -4.727 2.833 1.00 85.00 86 SER A O 1
ATOM 718 N N . THR A 1 87 ? 5.964 -5.585 2.143 1.00 85.62 87 THR A N 1
ATOM 719 C CA . THR A 1 87 ? 6.707 -5.352 3.392 1.00 85.62 87 THR A CA 1
ATOM 720 C C . THR A 1 87 ? 7.371 -3.978 3.426 1.00 85.62 87 THR A C 1
ATOM 722 O O . THR A 1 87 ? 8.043 -3.638 4.402 1.00 85.62 87 THR A O 1
ATOM 725 N N . ASN A 1 88 ? 7.195 -3.174 2.373 1.00 85.69 88 ASN A N 1
ATOM 726 C CA . ASN A 1 88 ? 7.832 -1.876 2.256 1.00 85.69 88 ASN A CA 1
ATOM 727 C C . ASN A 1 88 ? 7.334 -0.935 3.378 1.00 85.69 88 ASN A C 1
ATOM 729 O O . ASN A 1 88 ? 6.127 -0.675 3.474 1.00 85.69 88 ASN A O 1
ATOM 733 N N . PRO A 1 89 ? 8.236 -0.373 4.210 1.00 87.31 89 PRO A N 1
ATOM 734 C CA . PRO A 1 89 ? 7.871 0.560 5.277 1.00 87.31 89 PRO A CA 1
ATOM 735 C C . PRO A 1 89 ? 7.064 1.770 4.793 1.00 87.31 89 PRO A C 1
ATOM 737 O O . PRO A 1 89 ? 6.306 2.359 5.571 1.00 87.31 89 PRO A O 1
ATOM 740 N N . GLU A 1 90 ? 7.182 2.129 3.509 1.00 87.44 90 GLU A N 1
ATOM 741 C CA . GLU A 1 90 ? 6.404 3.206 2.902 1.00 87.44 90 GLU A CA 1
ATOM 742 C C . GLU A 1 90 ? 4.897 2.991 3.026 1.00 87.44 90 GLU A C 1
ATOM 744 O O . GLU A 1 90 ? 4.165 3.975 3.105 1.00 87.44 90 GLU A O 1
ATOM 749 N N . VAL A 1 91 ? 4.440 1.733 3.072 1.00 89.69 91 VAL A N 1
ATOM 750 C CA . VAL A 1 91 ? 3.016 1.417 3.119 1.00 89.69 91 VAL A CA 1
ATOM 751 C C . VAL A 1 91 ? 2.427 1.854 4.455 1.00 89.69 91 VAL A C 1
ATOM 753 O O . VAL A 1 91 ? 1.464 2.621 4.514 1.00 89.69 91 VAL A O 1
ATOM 756 N N . LYS A 1 92 ? 3.068 1.432 5.549 1.00 90.31 92 LYS A N 1
ATOM 757 C CA . LYS A 1 92 ? 2.663 1.822 6.901 1.00 90.31 92 LYS A CA 1
ATOM 758 C C . LYS A 1 92 ? 2.834 3.330 7.108 1.00 90.31 92 LYS A C 1
ATOM 760 O O . LYS A 1 92 ? 1.968 3.976 7.692 1.00 90.31 92 LYS A O 1
ATOM 765 N N . ALA A 1 93 ? 3.920 3.907 6.593 1.00 89.94 93 ALA A N 1
ATOM 766 C CA . ALA A 1 93 ? 4.164 5.344 6.685 1.00 89.94 93 ALA A CA 1
ATOM 767 C C . ALA A 1 93 ? 3.118 6.167 5.911 1.00 89.94 93 ALA A C 1
ATOM 769 O O . ALA A 1 93 ? 2.645 7.181 6.419 1.00 89.94 93 ALA A O 1
ATOM 770 N N . GLY A 1 94 ? 2.728 5.731 4.709 1.00 89.94 94 GLY A N 1
ATOM 771 C CA . GLY A 1 94 ? 1.701 6.387 3.899 1.00 89.94 94 GLY A CA 1
ATOM 772 C C . GLY A 1 94 ? 0.332 6.360 4.571 1.00 89.94 94 GLY A C 1
ATOM 773 O O . GLY A 1 94 ? -0.338 7.390 4.617 1.00 89.94 94 GLY A O 1
ATOM 774 N N . LEU A 1 95 ? -0.031 5.235 5.200 1.00 92.00 95 LEU A N 1
ATOM 775 C CA . LEU A 1 95 ? -1.233 5.146 6.030 1.00 92.00 95 LEU A CA 1
ATOM 776 C C . LEU A 1 95 ? -1.228 6.191 7.149 1.00 92.00 95 LEU A C 1
ATOM 778 O O . LEU A 1 95 ? -2.187 6.950 7.272 1.00 92.00 95 LEU A O 1
ATOM 782 N N . PHE A 1 96 ? -0.149 6.269 7.934 1.00 90.56 96 PHE A N 1
ATOM 783 C CA . PHE A 1 96 ? -0.061 7.236 9.031 1.00 90.56 96 PHE A CA 1
ATOM 784 C C . PHE A 1 96 ? -0.081 8.683 8.546 1.00 90.56 96 PHE A C 1
ATOM 786 O O . PHE A 1 96 ? -0.759 9.509 9.153 1.00 90.56 96 PHE A O 1
ATOM 793 N N . ARG A 1 97 ? 0.596 8.997 7.434 1.00 91.00 97 ARG A N 1
ATOM 794 C CA . ARG A 1 97 ? 0.531 10.334 6.825 1.00 91.00 97 ARG A CA 1
ATOM 795 C C . ARG A 1 97 ? -0.891 10.695 6.400 1.00 91.00 97 ARG A C 1
ATOM 797 O O . ARG A 1 97 ? -1.303 11.837 6.587 1.00 91.00 97 ARG A O 1
ATOM 804 N N . CYS A 1 98 ? -1.653 9.739 5.871 1.00 90.44 98 CYS A N 1
ATOM 805 C CA . CYS A 1 98 ? -3.066 9.939 5.564 1.00 90.44 98 CYS A CA 1
ATOM 806 C C . CYS A 1 98 ? -3.925 10.118 6.816 1.00 90.44 98 CYS A C 1
ATOM 808 O O . CYS A 1 98 ? -4.711 11.058 6.875 1.00 90.44 98 CYS A O 1
ATOM 810 N N . MET A 1 99 ? -3.759 9.263 7.827 1.00 90.75 99 MET A N 1
ATOM 811 C CA . MET A 1 99 ? -4.511 9.359 9.079 1.00 90.75 99 MET A CA 1
ATOM 812 C C . MET A 1 99 ? -4.264 10.690 9.788 1.00 90.75 99 MET A C 1
ATOM 814 O O . MET A 1 99 ? -5.224 11.346 10.168 1.00 90.75 99 MET A O 1
ATOM 818 N N . ALA A 1 100 ? -3.008 11.130 9.899 1.00 89.88 100 ALA A N 1
ATOM 819 C CA . ALA A 1 100 ? -2.656 12.397 10.539 1.00 89.88 100 ALA A CA 1
ATOM 820 C C . ALA A 1 100 ? -3.263 13.618 9.825 1.00 89.88 100 ALA A C 1
ATOM 822 O O . ALA A 1 100 ? -3.595 14.607 10.470 1.00 89.88 100 ALA A O 1
ATOM 823 N N . LYS A 1 101 ? -3.434 13.550 8.496 1.00 89.81 101 LYS A N 1
ATOM 824 C CA . LYS A 1 101 ? -4.112 14.599 7.716 1.00 89.81 101 LYS A CA 1
ATOM 825 C C . LYS A 1 101 ? -5.632 14.583 7.901 1.00 89.81 101 LYS A C 1
ATOM 827 O O . LYS A 1 101 ? -6.245 15.643 7.890 1.00 89.81 101 LYS A O 1
ATOM 832 N N . LEU A 1 102 ? -6.234 13.399 8.028 1.00 90.06 102 LEU A N 1
ATOM 833 C CA . LEU A 1 102 ? -7.688 13.229 8.148 1.00 90.06 102 LEU A CA 1
ATOM 834 C C . LEU A 1 102 ? -8.202 13.438 9.578 1.00 90.06 102 LEU A C 1
ATOM 836 O O . LEU A 1 102 ? -9.311 13.929 9.765 1.00 90.06 102 LEU A O 1
ATOM 840 N N . PHE A 1 103 ? -7.405 13.066 10.579 1.00 90.25 103 PHE A N 1
ATOM 841 C CA . PHE A 1 103 ? -7.782 13.071 11.988 1.00 90.25 103 PHE A CA 1
ATOM 842 C C . PHE A 1 103 ? -6.761 13.883 12.793 1.00 90.25 103 PHE A C 1
ATOM 844 O O . PHE A 1 103 ? -5.770 13.327 13.265 1.00 90.25 103 PHE A O 1
ATOM 851 N N . PRO A 1 104 ? -6.985 15.197 12.965 1.00 87.62 104 PRO A N 1
ATOM 852 C CA . PRO A 1 104 ? -6.060 16.052 13.705 1.00 87.62 104 PRO A CA 1
ATOM 853 C C . PRO A 1 104 ? -6.073 15.803 15.225 1.00 87.62 104 PRO A C 1
ATOM 855 O O . PRO A 1 104 ? -5.147 16.232 15.907 1.00 87.62 104 PRO A O 1
ATOM 858 N N . ASP A 1 105 ? -7.092 15.124 15.769 1.00 93.81 105 ASP A N 1
ATOM 859 C CA . ASP A 1 105 ? -7.178 14.795 17.200 1.00 93.81 105 ASP A CA 1
ATOM 860 C C . ASP A 1 105 ? -6.283 13.585 17.558 1.00 93.81 105 ASP A C 1
ATOM 862 O O . ASP A 1 105 ? -6.547 12.463 17.099 1.00 93.81 105 ASP A O 1
ATOM 866 N N . PRO A 1 106 ? -5.276 13.758 18.438 1.00 89.56 106 PRO A N 1
ATOM 867 C CA . PRO A 1 106 ? -4.400 12.675 18.880 1.00 89.56 106 PRO A CA 1
ATOM 868 C C . PRO A 1 106 ? -5.136 11.492 19.524 1.00 89.56 106 PRO A C 1
ATOM 870 O O . PRO A 1 106 ? -4.729 10.346 19.339 1.00 89.56 106 PRO A O 1
ATOM 873 N N . LYS A 1 107 ? -6.245 11.735 20.238 1.00 92.19 107 LYS A N 1
ATOM 874 C CA . LYS A 1 107 ? -7.019 10.666 20.893 1.00 92.19 107 LYS A CA 1
ATOM 875 C C . LYS A 1 107 ? -7.719 9.767 19.879 1.00 92.19 107 LYS A C 1
ATOM 877 O O . LYS A 1 107 ? -7.928 8.580 20.133 1.00 92.19 107 LYS A O 1
ATOM 882 N N . ILE A 1 108 ? -8.105 10.326 18.732 1.00 91.62 108 ILE A N 1
ATOM 883 C CA . ILE A 1 108 ? -8.683 9.557 17.628 1.00 91.62 108 ILE A CA 1
ATOM 884 C C . ILE A 1 108 ? -7.585 8.726 16.959 1.00 91.62 108 ILE A C 1
ATOM 886 O O . ILE A 1 108 ? -7.790 7.535 16.727 1.00 91.62 108 ILE A O 1
ATOM 890 N N . LEU A 1 109 ? -6.411 9.315 16.711 1.00 89.50 109 LEU A N 1
ATOM 891 C CA . LEU A 1 109 ? -5.271 8.610 16.114 1.00 89.50 109 LEU A CA 1
ATOM 892 C C . LEU A 1 109 ? -4.815 7.407 16.949 1.00 89.50 109 LEU A C 1
ATOM 894 O O . LEU A 1 109 ? -4.547 6.347 16.385 1.00 89.50 109 LEU A O 1
ATOM 898 N N . GLU A 1 110 ? -4.781 7.535 18.276 1.00 89.88 110 GLU A N 1
ATOM 899 C CA . GLU A 1 110 ? -4.434 6.432 19.180 1.00 89.88 110 GLU A CA 1
ATOM 900 C C . GLU A 1 110 ? -5.419 5.258 19.052 1.00 89.88 110 GLU A C 1
ATOM 902 O O . GLU A 1 110 ? -5.013 4.110 18.854 1.00 89.88 110 GLU A O 1
ATOM 907 N N . LYS A 1 111 ? -6.728 5.540 19.061 1.00 91.50 111 LYS A N 1
ATOM 908 C CA . LYS A 1 111 ? -7.769 4.515 18.871 1.00 91.50 111 LYS A CA 1
ATOM 909 C C . LYS A 1 111 ? -7.691 3.857 17.496 1.00 91.50 111 LYS A C 1
ATOM 911 O O . LYS A 1 111 ? -7.833 2.640 17.394 1.00 91.50 111 LYS A O 1
ATOM 916 N N . LEU A 1 112 ? -7.458 4.645 16.446 1.00 90.75 112 LEU A N 1
ATOM 917 C CA . LEU A 1 112 ? -7.279 4.125 15.092 1.00 90.75 112 LEU A CA 1
ATOM 918 C C . LEU A 1 112 ? -6.073 3.191 15.025 1.00 90.75 112 LEU A C 1
ATOM 920 O O . LEU A 1 112 ? -6.178 2.118 14.438 1.00 90.75 112 LEU A O 1
ATOM 924 N N . HIS A 1 113 ? -4.958 3.551 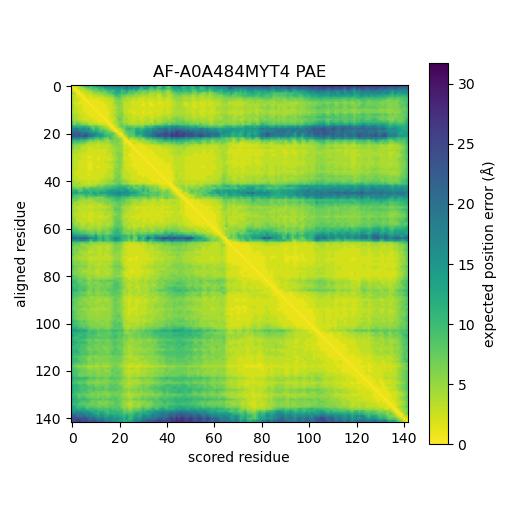15.663 1.00 88.19 113 HIS A N 1
ATOM 925 C CA . HIS A 1 113 ? -3.776 2.696 15.701 1.00 88.19 113 HIS A CA 1
ATOM 926 C C . HIS A 1 113 ? -4.082 1.332 16.337 1.00 88.19 113 HIS A C 1
ATOM 928 O O . HIS A 1 113 ? -3.673 0.307 15.793 1.00 88.19 113 HIS A O 1
ATOM 934 N N . LEU A 1 114 ? -4.839 1.292 17.438 1.00 89.88 114 LEU A N 1
ATOM 935 C CA . LEU A 1 114 ? -5.261 0.028 18.055 1.00 89.88 114 LEU A CA 1
ATOM 936 C C . LEU A 1 114 ? -6.144 -0.804 17.107 1.00 89.88 114 LEU A C 1
ATOM 938 O O . LEU A 1 114 ? -5.901 -1.994 16.916 1.00 89.88 114 LEU A O 1
ATOM 942 N N . GLN A 1 115 ? -7.108 -0.171 16.429 1.00 91.75 115 GLN A N 1
ATOM 943 C CA . GLN A 1 115 ? -7.957 -0.855 15.444 1.00 91.75 115 GLN A CA 1
ATOM 944 C C . GLN A 1 115 ? -7.172 -1.383 14.233 1.00 91.75 115 GLN A C 1
ATOM 946 O O . GLN A 1 115 ? -7.571 -2.376 13.625 1.00 91.75 115 GLN A O 1
ATOM 951 N N . MET A 1 116 ? -6.048 -0.755 13.874 1.00 91.81 116 MET A N 1
ATOM 952 C CA . MET A 1 116 ? -5.171 -1.250 12.807 1.00 91.81 116 MET A CA 1
ATOM 953 C C . MET A 1 116 ? -4.479 -2.559 13.172 1.00 91.81 116 MET A C 1
ATOM 955 O O . MET A 1 116 ? -4.279 -3.400 12.290 1.00 91.81 116 MET A O 1
ATOM 959 N N . ASP A 1 117 ? -4.127 -2.755 14.442 1.00 91.69 117 ASP A N 1
ATOM 960 C CA . ASP A 1 117 ? -3.570 -4.024 14.899 1.00 91.69 117 ASP A CA 1
ATOM 961 C C . ASP A 1 117 ? -4.627 -5.132 14.845 1.00 91.69 117 ASP A C 1
ATOM 963 O O . ASP A 1 117 ? -4.331 -6.223 14.350 1.00 91.69 117 ASP A O 1
ATOM 967 N N . ASP A 1 118 ? -5.868 -4.839 15.241 1.00 93.88 118 ASP A N 1
ATOM 968 C CA . ASP A 1 118 ? -6.981 -5.787 15.124 1.00 93.88 118 ASP A CA 1
ATOM 969 C C . ASP A 1 118 ? -7.293 -6.135 13.669 1.00 93.88 118 ASP A C 1
ATOM 971 O O . ASP A 1 118 ? -7.457 -7.310 13.331 1.00 93.88 118 ASP A O 1
ATOM 975 N N . PHE A 1 119 ? -7.309 -5.132 12.790 1.00 93.44 119 PHE A N 1
ATOM 976 C CA . PHE A 1 119 ? -7.479 -5.336 11.359 1.00 93.44 119 PHE A CA 1
ATOM 977 C C . PHE A 1 119 ? -6.378 -6.235 10.794 1.00 93.44 119 PHE A C 1
ATOM 979 O O . PHE A 1 119 ? -6.678 -7.252 10.171 1.00 93.44 119 PHE A O 1
ATOM 986 N N . ARG A 1 120 ? -5.101 -5.922 11.047 1.00 92.69 120 ARG A N 1
ATOM 987 C CA . ARG A 1 120 ? -3.961 -6.708 10.546 1.00 92.69 120 ARG A CA 1
ATOM 988 C C . ARG A 1 120 ? -3.971 -8.142 11.071 1.00 92.69 120 ARG A C 1
ATOM 990 O O . ARG A 1 120 ? -3.676 -9.065 10.319 1.00 92.69 120 ARG A O 1
ATOM 997 N N . LEU A 1 121 ? -4.291 -8.328 12.349 1.00 93.38 121 LEU A N 1
ATOM 998 C CA . LEU A 1 121 ? -4.250 -9.630 13.014 1.00 93.38 121 LEU A CA 1
ATOM 999 C C . LEU A 1 121 ? -5.551 -10.425 12.871 1.00 93.38 121 LEU A C 1
ATOM 1001 O O . LEU A 1 121 ? -5.650 -11.500 13.459 1.00 93.38 121 LEU A O 1
ATOM 1005 N N . LYS A 1 122 ? -6.529 -9.922 12.104 1.00 93.94 122 LYS A N 1
ATOM 1006 C CA . LYS A 1 122 ? -7.842 -10.557 11.918 1.00 93.94 122 LYS A CA 1
ATOM 1007 C C . LYS A 1 122 ? -8.518 -10.834 13.265 1.00 93.94 122 LYS A C 1
ATOM 1009 O O . LYS A 1 122 ? -8.957 -11.947 13.533 1.00 93.94 122 LYS A O 1
ATOM 1014 N N . ARG A 1 123 ? -8.565 -9.834 14.144 1.00 94.12 123 ARG A N 1
ATOM 1015 C CA . ARG A 1 123 ? -9.189 -9.934 15.473 1.00 94.12 123 ARG A CA 1
ATOM 1016 C C . ARG A 1 123 ? -10.570 -9.287 15.493 1.00 94.12 123 ARG A C 1
ATOM 1018 O O . ARG A 1 123 ? -10.913 -8.481 14.627 1.00 94.12 123 ARG A O 1
ATOM 1025 N N . GLY A 1 124 ? -11.377 -9.666 16.483 1.00 92.50 124 GLY A N 1
ATOM 1026 C CA . GLY A 1 124 ? -12.741 -9.162 16.645 1.00 92.50 124 GLY A CA 1
ATOM 1027 C C . GLY A 1 124 ? -13.588 -9.399 15.393 1.00 92.50 124 GLY A C 1
ATOM 1028 O O . GLY A 1 124 ? -13.552 -10.478 14.801 1.00 92.50 124 GLY A O 1
ATOM 1029 N N . PHE A 1 125 ? -14.311 -8.371 14.946 1.00 91.12 125 PHE A N 1
ATOM 1030 C CA . PHE A 1 125 ? -15.156 -8.456 13.750 1.00 91.12 125 PHE A CA 1
ATOM 1031 C C . PHE A 1 125 ? -14.380 -8.746 12.459 1.00 91.12 125 PHE A C 1
ATOM 1033 O O . PHE A 1 125 ? -14.934 -9.361 11.549 1.00 91.12 125 PHE A O 1
ATOM 1040 N N . PHE A 1 126 ? -13.100 -8.367 12.377 1.00 91.12 126 PHE A N 1
ATOM 1041 C CA . PHE A 1 126 ? -12.271 -8.679 11.212 1.00 91.12 126 PHE A CA 1
ATOM 1042 C C . PHE A 1 126 ? -11.943 -10.170 11.122 1.00 91.12 126 PHE A C 1
ATOM 1044 O O . PHE A 1 126 ? -11.770 -10.683 10.021 1.00 91.12 126 PHE A O 1
ATOM 1051 N N . GLY A 1 127 ? -11.885 -10.872 12.256 1.00 92.19 127 GLY A N 1
ATOM 1052 C CA . GLY A 1 127 ? -11.606 -12.308 12.336 1.00 92.19 127 GLY A CA 1
ATOM 1053 C C . GLY A 1 127 ? -12.799 -13.219 12.090 1.00 92.19 127 GLY A C 1
ATOM 1054 O O . GLY A 1 127 ? -12.614 -14.419 11.933 1.00 92.19 127 GLY A O 1
ATOM 1055 N N . HIS A 1 128 ? -14.012 -12.669 12.052 1.00 94.81 128 HIS A N 1
ATOM 1056 C CA . HIS A 1 128 ? -15.231 -13.456 11.918 1.00 94.81 128 HIS A CA 1
ATOM 1057 C C . HIS A 1 128 ? -15.262 -14.233 10.591 1.00 94.81 128 HIS A C 1
ATOM 1059 O O . HIS A 1 128 ? -14.901 -13.684 9.545 1.00 94.81 128 HIS A O 1
ATOM 1065 N N . ASP A 1 129 ? -15.774 -15.467 10.598 1.00 92.69 129 ASP A N 1
ATOM 1066 C CA . ASP A 1 129 ? -15.787 -16.353 9.421 1.00 92.69 12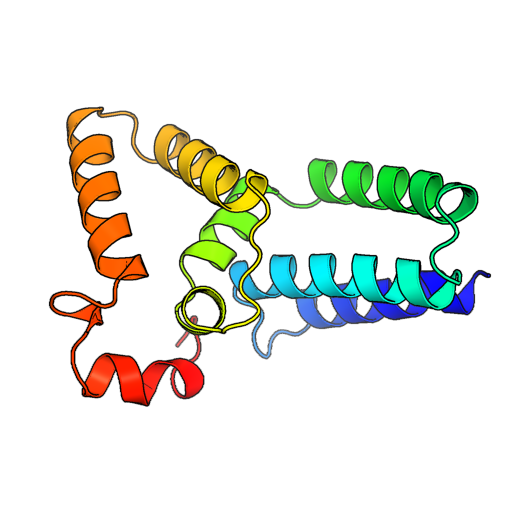9 ASP A CA 1
ATOM 1067 C C . ASP A 1 129 ? -16.415 -15.691 8.194 1.00 92.69 129 ASP A C 1
ATOM 1069 O O . ASP A 1 129 ? -15.905 -15.782 7.081 1.00 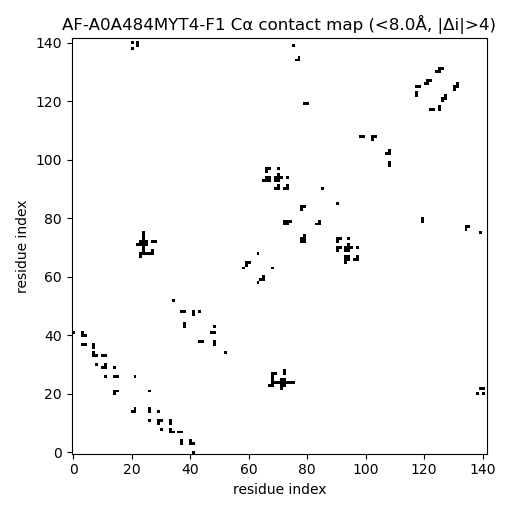92.69 129 ASP A O 1
ATOM 1073 N N . VAL A 1 130 ? -17.513 -14.960 8.394 1.00 91.31 130 VAL A N 1
ATOM 1074 C CA . VAL A 1 130 ? -18.175 -14.198 7.322 1.00 91.31 130 VAL A CA 1
ATOM 1075 C C . VAL A 1 130 ? -17.244 -13.139 6.720 1.00 91.31 130 VAL A C 1
ATOM 1077 O O . VAL A 1 130 ? -17.204 -12.995 5.498 1.00 91.31 130 VAL A O 1
ATOM 1080 N N . ALA A 1 131 ? -16.482 -12.412 7.542 1.00 89.00 131 ALA A N 1
ATOM 1081 C CA . ALA A 1 131 ? -15.530 -11.416 7.057 1.00 89.00 131 ALA A CA 1
ATOM 1082 C C . ALA A 1 131 ? -14.407 -12.097 6.261 1.00 89.00 131 ALA A C 1
ATOM 1084 O O . ALA A 1 131 ? -14.147 -11.710 5.122 1.00 89.00 131 ALA A O 1
ATOM 1085 N N . GLN A 1 132 ? -13.828 -13.175 6.797 1.00 90.12 132 GLN A N 1
ATOM 1086 C CA . GLN A 1 132 ? -12.762 -13.937 6.137 1.00 90.12 132 GLN A CA 1
ATOM 1087 C C . GLN A 1 132 ? -13.222 -14.554 4.804 1.00 90.12 132 GLN A C 1
ATOM 1089 O O . GLN A 1 132 ? -12.552 -14.411 3.781 1.00 90.12 132 GLN A O 1
ATOM 1094 N N . ASN A 1 133 ? -14.418 -15.144 4.768 1.00 89.31 133 ASN A N 1
ATOM 1095 C CA . ASN A 1 133 ? -14.973 -15.807 3.585 1.00 89.31 133 ASN A CA 1
ATOM 1096 C C . ASN A 1 133 ? -15.443 -14.842 2.484 1.00 89.31 133 ASN A C 1
ATOM 1098 O O . ASN A 1 133 ? -15.763 -15.283 1.373 1.00 89.31 133 ASN A O 1
ATOM 1102 N N . THR A 1 134 ? -15.523 -13.538 2.769 1.00 88.44 134 THR A N 1
ATOM 1103 C CA . THR A 1 134 ? -16.009 -12.522 1.821 1.00 88.44 134 THR A CA 1
ATOM 1104 C C . THR A 1 134 ? -14.925 -11.592 1.286 1.00 88.44 134 THR A C 1
ATOM 1106 O O . THR A 1 134 ? -15.210 -10.851 0.342 1.00 88.44 134 THR A O 1
ATOM 1109 N N . VAL A 1 135 ? -13.683 -11.693 1.778 1.00 86.38 135 VAL A N 1
ATOM 1110 C CA . VAL A 1 135 ? -12.530 -10.873 1.355 1.00 86.38 135 VAL A CA 1
ATOM 1111 C C . VAL A 1 135 ? -12.415 -10.777 -0.172 1.00 86.38 135 VAL A C 1
ATOM 1113 O O . VAL A 1 135 ? -12.353 -9.680 -0.725 1.00 86.38 135 VAL A O 1
ATOM 1116 N N . HIS A 1 136 ? -12.483 -11.905 -0.884 1.00 83.94 136 HIS A N 1
ATOM 1117 C CA . HIS A 1 136 ? -12.391 -11.942 -2.353 1.00 83.94 136 HIS A CA 1
ATOM 1118 C C . HIS A 1 136 ? -13.739 -11.814 -3.079 1.00 83.94 136 HIS A C 1
ATOM 1120 O O . HIS A 1 136 ? -13.763 -11.693 -4.301 1.00 83.94 136 HIS A O 1
ATOM 1126 N N . LYS A 1 137 ? -14.859 -11.827 -2.347 1.00 82.50 137 LYS A N 1
ATOM 1127 C CA . LYS A 1 137 ? -16.218 -11.828 -2.917 1.00 82.50 137 LYS A CA 1
ATOM 1128 C C . LYS A 1 137 ? -16.828 -10.431 -2.988 1.00 82.50 137 LYS A C 1
ATOM 1130 O O . LYS A 1 137 ? -17.593 -10.150 -3.901 1.00 82.50 137 LYS A O 1
ATOM 1135 N N . ARG A 1 138 ? -16.489 -9.547 -2.044 1.00 70.44 138 ARG A N 1
ATOM 1136 C CA . ARG A 1 138 ? -17.003 -8.169 -2.003 1.00 70.44 138 ARG A CA 1
ATOM 1137 C C . ARG A 1 138 ? -16.076 -7.218 -2.747 1.00 70.44 138 ARG A C 1
ATOM 1139 O O . ARG A 1 138 ? -14.870 -7.224 -2.499 1.00 70.44 138 ARG A O 1
ATOM 1146 N N . SER A 1 139 ? -16.622 -6.429 -3.669 1.00 61.06 139 SER A N 1
ATOM 1147 C CA . SER A 1 139 ? -15.886 -5.341 -4.322 1.00 61.06 139 SER A CA 1
ATOM 1148 C C . SER A 1 139 ? -15.881 -4.110 -3.409 1.00 61.06 139 SER A C 1
ATOM 1150 O O . SER A 1 139 ? -16.931 -3.807 -2.852 1.00 61.06 139 SER A O 1
ATOM 1152 N N . PRO A 1 140 ? -14.768 -3.364 -3.269 1.00 56.06 140 PRO A N 1
ATOM 1153 C CA . PRO A 1 140 ? -14.684 -2.210 -2.357 1.00 56.06 140 PRO A CA 1
ATOM 1154 C C . PRO A 1 140 ? -15.559 -0.986 -2.705 1.00 56.06 140 PRO A C 1
ATOM 1156 O O . PRO A 1 140 ? -15.302 0.091 -2.182 1.00 56.06 140 PRO A O 1
ATOM 1159 N N . GLY A 1 141 ? -16.538 -1.109 -3.605 1.00 53.22 141 GLY A N 1
ATOM 1160 C CA . GLY A 1 141 ? -17.295 0.022 -4.156 1.00 53.22 141 GLY A CA 1
ATOM 1161 C C . GLY A 1 141 ? -18.752 -0.278 -4.514 1.00 53.22 141 GLY A C 1
ATOM 1162 O O . GLY A 1 141 ? -19.296 0.407 -5.373 1.00 53.22 141 GLY A O 1
ATOM 1163 N N . LYS A 1 142 ? -19.370 -1.305 -3.917 1.00 38.88 142 LYS A N 1
ATOM 1164 C CA . LYS A 1 142 ? -20.818 -1.552 -4.007 1.00 38.88 142 LYS A CA 1
ATOM 1165 C C . LYS A 1 142 ? -21.383 -1.924 -2.647 1.00 38.88 142 LYS A C 1
ATOM 1167 O O . LYS A 1 142 ? -20.715 -2.727 -1.956 1.00 38.88 142 LYS A O 1
#

Organism: NCBI:txid132261

pLDDT: mean 85.06, std 9.68, range [38.88, 94.81]

Mean predicted aligned error: 6.25 Å

Sequence (142 aa):
YSVQTTKPLFKVLRMADSEMVPGMGFLYACMDRAKEEISENLGRDFGSYNEIRKIIDKRWELQLHRDLHVAAYYLNPRFQYDPKMSTNPEVKAGLFRCMAKLFPDPKILEKLHLQMDDFRLKRGFFGHDVAQNTVHKRSPGK

Secondary structure (DSSP, 8-state):
-HHHHHHHHHHHHHHHH-TT---HHHHHHHHHHHHHHHHHHTTT-HHHHHHHHHHHHHHHHHHS-HHHHHHHHHT-HHHHTSTT----HHHHHHHHHHHHHH--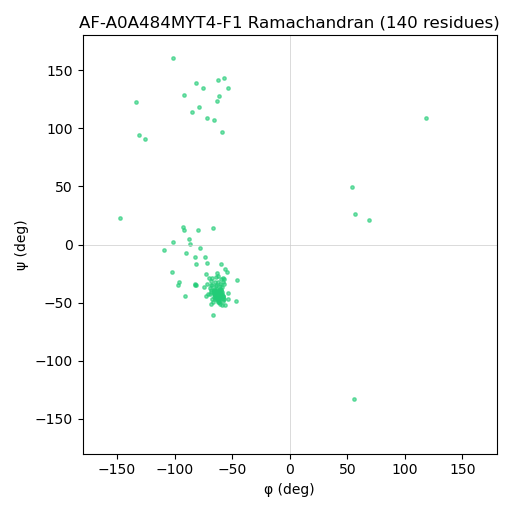-HHHHHHHHHHHHHHHTT-GGGGSHHHHHHTTTS-TT-

Solvent-accessible surface area (backbone atoms only — not comparable to full-atom values): 7889 Å² total; per-residue (Å²): 111,70,68,54,54,45,54,42,50,52,53,38,50,52,43,71,69,36,88,93,69,56,52,54,21,50,54,42,55,42,49,54,51,24,54,50,51,33,30,56,67,57,73,61,39,65,72,71,40,48,59,53,47,52,54,50,51,55,48,44,59,74,76,41,68,52,34,58,22,29,26,35,26,61,72,30,62,61,42,59,71,34,95,80,44,81,83,56,65,63,42,63,51,18,30,49,57,41,46,55,72,75,43,80,50,66,74,56,47,54,54,49,54,55,51,48,53,32,54,72,67,39,37,73,7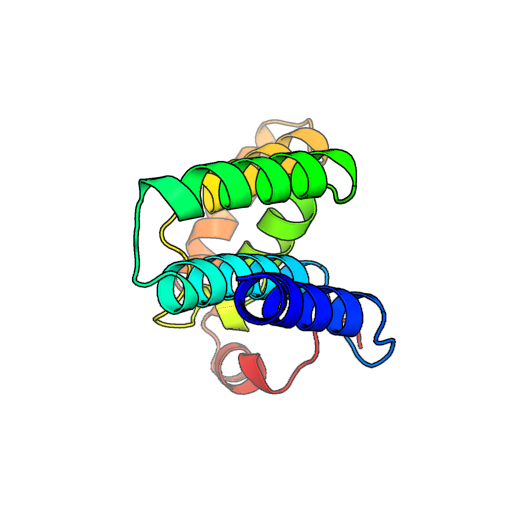6,51,44,34,68,70,48,62,74,31,42,90,71,59,62,93,83,118

InterPro domains:
  IPR012337 Ribonuclease H-like superfamily [SSF53098] (7-86)